Protein AF-A0A4Y7WRS4-F1 (afdb_monomer_lite)

Organism: NCBI:txid300825

InterPro domains:
  IPR008622 Flagellar protein FliT [PF05400] (9-98)

Sequence (114 aa):
MTVTPNPLSLITKTLLTHLETGLPSEDDQRDAYIDQVMQLLNERQQLIEHLSIDEIKSGFLQDEEKQINEFLGTQRTEIKQDIQRFTKQKDGRHKYQRTYASTQAGVFLDKTST

Structure (mmCIF, N/CA/C/O backbone):
data_AF-A0A4Y7WRS4-F1
#
_entry.id   AF-A0A4Y7WRS4-F1
#
loop_
_atom_site.group_PDB
_atom_site.id
_atom_site.type_symbol
_atom_site.label_atom_id
_atom_site.label_alt_id
_atom_site.label_comp_id
_atom_site.label_asym_id
_atom_site.label_entity_id
_atom_site.label_seq_id
_atom_site.pdbx_PDB_ins_code
_atom_site.Cartn_x
_atom_site.Cartn_y
_atom_site.Cartn_z
_atom_site.occupancy
_atom_site.B_iso_or_equiv
_atom_site.auth_seq_id
_atom_site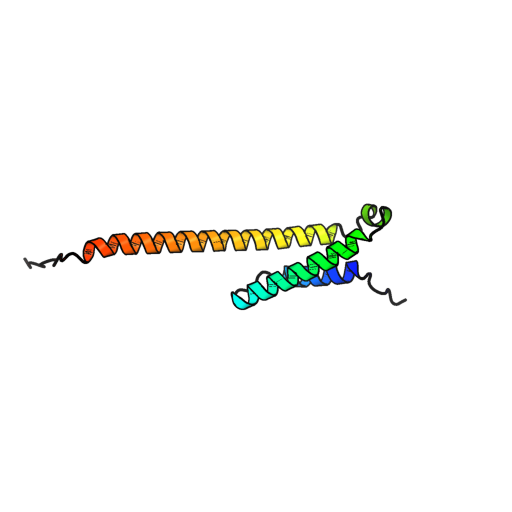.auth_comp_id
_atom_site.auth_asym_id
_atom_site.auth_atom_id
_atom_site.pdbx_PDB_model_num
ATOM 1 N N . MET A 1 1 ? -3.066 -7.334 -34.038 1.00 36.22 1 MET A N 1
ATOM 2 C CA . MET A 1 1 ? -1.873 -7.680 -33.241 1.00 36.22 1 MET A CA 1
ATOM 3 C C . MET A 1 1 ?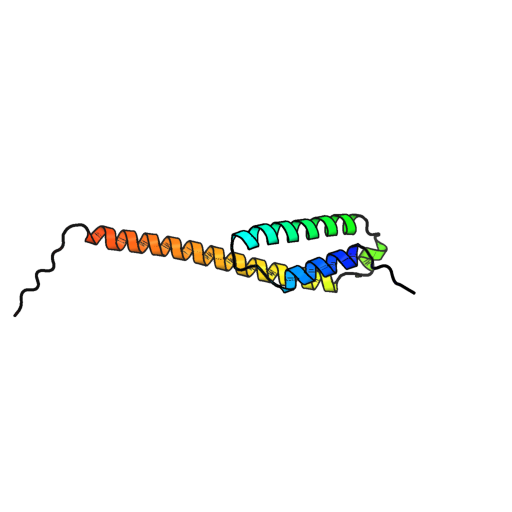 -2.298 -7.710 -31.786 1.00 36.22 1 MET A C 1
ATOM 5 O O . MET A 1 1 ? -2.623 -6.665 -31.242 1.00 36.22 1 MET A O 1
ATOM 9 N N . THR A 1 2 ? -2.431 -8.895 -31.196 1.00 38.69 2 THR A N 1
ATOM 10 C CA . THR A 1 2 ? -2.755 -9.048 -29.773 1.00 38.69 2 THR A CA 1
ATOM 11 C C . THR A 1 2 ? -1.484 -8.770 -28.984 1.00 38.69 2 THR A C 1
ATOM 13 O O . THR A 1 2 ? -0.594 -9.614 -28.936 1.00 38.69 2 THR A O 1
ATOM 16 N N . VAL A 1 3 ? -1.360 -7.558 -28.446 1.00 54.81 3 VAL A N 1
ATOM 17 C CA . VAL A 1 3 ? -0.278 -7.207 -27.523 1.00 54.81 3 VAL A CA 1
ATOM 18 C C . VAL A 1 3 ? -0.479 -8.076 -26.287 1.00 54.81 3 VAL A C 1
ATOM 20 O O . VAL A 1 3 ? -1.411 -7.848 -25.519 1.00 54.81 3 VAL A O 1
ATOM 23 N N . THR A 1 4 ? 0.325 -9.126 -26.130 1.00 55.75 4 THR A N 1
ATOM 24 C CA . THR A 1 4 ? 0.386 -9.870 -24.871 1.00 55.75 4 THR A CA 1
ATOM 25 C C . THR A 1 4 ? 0.793 -8.878 -23.784 1.00 55.75 4 THR A C 1
ATOM 27 O O . THR A 1 4 ? 1.856 -8.265 -23.918 1.00 55.75 4 THR A O 1
ATOM 30 N N . PRO A 1 5 ? -0.047 -8.643 -22.761 1.00 64.19 5 PRO A N 1
ATOM 31 C CA . PRO A 1 5 ? 0.270 -7.666 -21.732 1.00 64.19 5 PRO A CA 1
ATOM 32 C C . PRO A 1 5 ? 1.542 -8.103 -21.002 1.00 64.19 5 PRO A C 1
ATOM 34 O O . PRO A 1 5 ? 1.667 -9.266 -20.619 1.00 64.19 5 PRO A O 1
ATOM 37 N N . ASN A 1 6 ? 2.487 -7.172 -20.833 1.00 82.69 6 ASN A N 1
ATOM 38 C CA . ASN A 1 6 ? 3.681 -7.395 -20.023 1.00 82.69 6 ASN A CA 1
ATOM 39 C C . ASN A 1 6 ? 3.227 -7.873 -18.625 1.00 82.69 6 ASN A C 1
ATOM 41 O O . ASN A 1 6 ? 2.361 -7.215 -18.033 1.00 82.69 6 ASN A O 1
ATOM 45 N N . PRO A 1 7 ? 3.759 -8.994 -18.101 1.00 86.25 7 PRO A N 1
ATOM 46 C CA . PRO A 1 7 ? 3.370 -9.525 -16.794 1.00 86.25 7 PRO A CA 1
ATOM 47 C C . PRO A 1 7 ? 3.479 -8.477 -15.679 1.00 86.25 7 PRO A C 1
ATOM 49 O O . PRO A 1 7 ? 2.609 -8.409 -14.811 1.00 86.25 7 PRO A O 1
ATOM 52 N N . LEU A 1 8 ? 4.472 -7.586 -15.754 1.00 88.25 8 LEU A N 1
ATOM 53 C CA . LEU A 1 8 ? 4.644 -6.499 -14.797 1.00 88.25 8 LEU A CA 1
ATOM 54 C C . LEU A 1 8 ? 3.531 -5.441 -14.896 1.00 88.25 8 LEU A C 1
ATOM 56 O O . LEU A 1 8 ? 3.046 -4.939 -13.881 1.00 88.25 8 LEU A O 1
ATOM 60 N N . SER A 1 9 ? 3.078 -5.116 -16.108 1.00 88.50 9 SER A N 1
ATOM 61 C CA . SER A 1 9 ? 1.947 -4.201 -16.302 1.00 88.50 9 SER A CA 1
ATOM 62 C C . SER A 1 9 ? 0.640 -4.815 -15.811 1.00 88.50 9 SER A C 1
ATOM 64 O O . SER A 1 9 ? -0.209 -4.101 -15.285 1.00 88.50 9 SER A O 1
ATOM 66 N N . LEU A 1 10 ? 0.466 -6.130 -15.975 1.00 90.88 10 LEU A N 1
ATOM 67 C CA . LEU A 1 10 ? -0.720 -6.830 -15.494 1.00 90.88 10 LEU A CA 1
ATOM 68 C C . LEU A 1 10 ? -0.785 -6.803 -13.966 1.00 90.88 10 LEU A C 1
ATOM 70 O O . LEU A 1 10 ? -1.794 -6.363 -13.422 1.00 90.88 10 LEU A O 1
ATOM 74 N N . ILE A 1 11 ? 0.294 -7.195 -13.281 1.00 93.88 11 ILE A N 1
ATOM 75 C CA . ILE A 1 11 ? 0.303 -7.209 -11.814 1.00 93.88 11 ILE A CA 1
ATOM 76 C C . ILE A 1 11 ? 0.167 -5.808 -11.219 1.00 93.88 11 ILE A C 1
ATOM 78 O O . ILE A 1 11 ? -0.545 -5.620 -10.238 1.00 93.88 11 ILE A O 1
ATOM 82 N N . THR A 1 12 ? 0.778 -4.806 -11.857 1.00 92.50 12 THR A N 1
ATOM 83 C CA . THR A 1 12 ? 0.661 -3.404 -11.439 1.00 92.50 12 THR A CA 1
ATOM 84 C C . THR A 1 12 ? -0.786 -2.917 -11.548 1.00 92.50 12 THR A C 1
ATOM 86 O O . THR A 1 12 ? -1.282 -2.274 -10.626 1.00 92.50 12 THR A O 1
ATOM 89 N N . LYS A 1 13 ? -1.504 -3.278 -12.621 1.00 92.19 13 LYS A N 1
ATOM 90 C CA . LYS A 1 13 ? -2.934 -2.961 -12.762 1.00 92.19 13 LYS A CA 1
ATOM 91 C C . LYS A 1 13 ? -3.790 -3.678 -11.726 1.00 92.19 13 LYS A C 1
ATOM 93 O O . LYS A 1 13 ? -4.638 -3.039 -11.117 1.00 92.19 13 LYS A O 1
ATOM 98 N N . THR A 1 14 ? -3.552 -4.969 -11.499 1.00 93.12 14 THR A N 1
ATOM 99 C CA . THR A 1 14 ? -4.265 -5.738 -10.469 1.00 93.12 14 THR A CA 1
ATOM 100 C C . THR A 1 14 ? -4.081 -5.105 -9.092 1.00 93.12 14 THR A C 1
ATOM 102 O O . THR A 1 14 ? -5.058 -4.873 -8.384 1.00 93.12 14 THR A O 1
ATOM 105 N N . LEU A 1 15 ? -2.842 -4.753 -8.735 1.00 94.00 15 LEU A N 1
ATOM 106 C CA . LEU A 1 15 ? -2.532 -4.060 -7.488 1.00 94.00 15 LEU A CA 1
ATOM 107 C C . LEU A 1 15 ? -3.267 -2.718 -7.387 1.00 94.00 15 LEU A C 1
ATOM 109 O O . LEU A 1 15 ? -3.875 -2.443 -6.358 1.00 94.00 15 LEU A O 1
ATOM 113 N N . LEU A 1 16 ? -3.260 -1.906 -8.447 1.00 93.94 16 LEU A N 1
ATOM 114 C CA . LEU A 1 16 ? -3.991 -0.637 -8.472 1.00 93.94 16 LEU A CA 1
ATOM 115 C C . LEU A 1 16 ? -5.495 -0.829 -8.262 1.00 93.94 16 LEU A C 1
ATOM 117 O O . LEU A 1 16 ? -6.076 -0.102 -7.466 1.00 93.94 16 LEU A O 1
ATOM 121 N N . THR A 1 17 ? -6.109 -1.829 -8.899 1.00 92.81 17 THR A N 1
ATOM 122 C CA . THR A 1 17 ? -7.531 -2.144 -8.692 1.00 92.81 17 THR A CA 1
ATOM 123 C C . THR A 1 17 ? -7.823 -2.510 -7.237 1.00 92.81 17 THR A C 1
ATOM 125 O O . THR A 1 17 ? -8.815 -2.046 -6.684 1.00 92.81 17 THR A O 1
ATOM 128 N N . HIS A 1 18 ? -6.957 -3.291 -6.585 1.00 90.69 18 HIS A N 1
ATOM 129 C CA . HIS A 1 18 ? -7.108 -3.580 -5.156 1.00 90.69 18 HIS A CA 1
ATOM 130 C C . HIS A 1 18 ? -6.973 -2.316 -4.301 1.00 90.69 18 HIS A C 1
ATOM 132 O O . HIS A 1 18 ? -7.821 -2.047 -3.452 1.00 90.69 18 HIS A O 1
ATOM 138 N N . LEU A 1 19 ? -5.943 -1.510 -4.548 1.00 92.25 19 LEU A N 1
ATOM 139 C CA . LEU A 1 19 ? -5.674 -0.307 -3.764 1.00 92.25 19 LEU A CA 1
ATOM 140 C C . LEU A 1 19 ? -6.751 0.777 -3.927 1.00 92.25 19 LEU A C 1
ATOM 142 O O . LEU A 1 19 ? -7.044 1.477 -2.958 1.00 92.25 19 LEU A O 1
ATOM 146 N N . GLU A 1 20 ? -7.362 0.881 -5.109 1.00 91.38 20 GLU A N 1
ATOM 147 C CA . GLU A 1 20 ? -8.457 1.812 -5.404 1.00 91.38 20 GLU A CA 1
ATOM 148 C C . GLU A 1 20 ? -9.712 1.509 -4.573 1.00 91.38 20 GLU A C 1
ATOM 150 O O . GLU A 1 20 ? -10.412 2.430 -4.154 1.00 91.38 20 GLU A O 1
ATOM 155 N N . THR A 1 21 ? -9.975 0.232 -4.269 1.00 87.62 21 THR A N 1
ATOM 156 C CA . THR A 1 21 ? -11.123 -0.153 -3.428 1.00 87.62 21 THR A CA 1
ATOM 157 C C . THR A 1 21 ? -10.969 0.240 -1.956 1.00 87.62 21 THR A C 1
ATOM 159 O O . THR A 1 21 ? -11.972 0.339 -1.249 1.00 87.62 21 THR A O 1
ATOM 162 N N . GLY A 1 22 ? -9.745 0.537 -1.507 1.00 86.12 22 GLY A N 1
ATOM 163 C CA . GLY A 1 22 ? -9.458 0.933 -0.130 1.00 86.12 22 GLY A CA 1
ATOM 164 C C . GLY A 1 22 ? -9.372 -0.241 0.851 1.00 86.12 22 GLY A C 1
ATOM 165 O O . GLY A 1 22 ? -9.418 -1.409 0.471 1.00 86.12 22 GLY A O 1
ATOM 166 N N . LEU A 1 23 ? -9.199 0.077 2.138 1.00 88.06 23 LEU A N 1
ATOM 167 C CA . LEU A 1 23 ? -9.155 -0.924 3.205 1.00 88.06 23 LEU A CA 1
ATOM 168 C C . LEU A 1 23 ? -10.563 -1.493 3.469 1.00 88.06 23 LEU A C 1
ATOM 170 O O . LEU A 1 23 ? -11.507 -0.717 3.638 1.00 88.06 23 LEU A O 1
ATOM 174 N N . PRO A 1 24 ? -10.722 -2.825 3.575 1.00 90.94 24 PRO A N 1
ATOM 175 C CA . PRO A 1 24 ? -11.973 -3.420 4.036 1.00 90.94 24 PRO A CA 1
ATOM 176 C C . PRO A 1 24 ? -12.352 -2.925 5.437 1.00 90.94 24 PRO A C 1
ATOM 178 O O . PRO A 1 24 ? -11.486 -2.623 6.255 1.00 90.94 24 PRO A O 1
ATOM 181 N N . SER A 1 25 ? -13.651 -2.853 5.732 1.00 84.19 25 SER A N 1
ATOM 182 C CA . SER A 1 25 ? -14.134 -2.401 7.047 1.00 84.19 25 SER A CA 1
ATOM 183 C C . SER A 1 25 ? -14.165 -3.508 8.107 1.00 84.19 25 SER A C 1
ATOM 185 O O . SER A 1 25 ? -14.093 -3.204 9.293 1.00 84.19 25 SER A O 1
ATOM 187 N N . GLU A 1 26 ? -14.277 -4.771 7.691 1.00 87.62 26 GLU A N 1
ATOM 188 C CA . GLU A 1 26 ? -14.337 -5.930 8.590 1.00 87.62 26 GLU A CA 1
ATOM 189 C C . GLU A 1 26 ? -12.928 -6.443 8.910 1.00 87.62 26 GLU A C 1
ATOM 191 O O . GLU A 1 26 ? -12.152 -6.706 7.990 1.00 87.62 26 GLU A O 1
ATOM 196 N N . ASP A 1 27 ? -12.603 -6.630 10.194 1.00 78.19 27 ASP A N 1
ATOM 197 C CA . ASP A 1 27 ? -11.245 -6.982 10.647 1.00 78.19 27 ASP A CA 1
ATOM 198 C C . ASP A 1 27 ? -10.719 -8.284 10.009 1.00 78.19 27 ASP A C 1
ATOM 200 O O . ASP A 1 27 ? -9.615 -8.291 9.466 1.00 78.19 27 ASP A O 1
ATOM 204 N N . ASP A 1 28 ? -11.530 -9.347 9.950 1.00 81.69 28 ASP A N 1
ATOM 205 C CA . ASP A 1 28 ? -11.129 -10.621 9.322 1.00 81.69 28 ASP A CA 1
ATOM 206 C C . ASP A 1 28 ? -10.835 -10.467 7.815 1.00 81.69 28 ASP A C 1
ATOM 208 O O . ASP A 1 28 ? -9.986 -11.159 7.250 1.00 81.69 28 ASP A O 1
ATOM 212 N N . GLN A 1 29 ? -11.531 -9.546 7.140 1.00 88.69 29 GLN A N 1
ATOM 213 C CA . GLN A 1 29 ? -11.311 -9.262 5.719 1.00 88.69 29 GLN A CA 1
ATOM 214 C C . GLN A 1 29 ? -10.088 -8.369 5.502 1.00 88.69 29 GLN A C 1
ATOM 216 O O . GLN A 1 29 ? -9.456 -8.454 4.448 1.00 88.69 29 GLN A O 1
ATOM 221 N N . ARG A 1 30 ? -9.739 -7.525 6.482 1.00 87.88 30 ARG A N 1
ATOM 222 C CA . ARG A 1 30 ? -8.555 -6.659 6.420 1.00 87.88 30 ARG A CA 1
ATOM 223 C C . ARG A 1 30 ? -7.271 -7.464 6.436 1.00 87.88 30 ARG A C 1
ATOM 225 O O . ARG A 1 30 ? -6.407 -7.181 5.612 1.00 87.88 30 ARG A O 1
ATOM 232 N N . ASP A 1 31 ? -7.161 -8.459 7.311 1.00 87.25 31 ASP A N 1
ATOM 233 C CA . ASP A 1 31 ? -5.962 -9.300 7.390 1.00 87.25 31 ASP A CA 1
ATOM 234 C C . ASP A 1 31 ? -5.730 -10.043 6.066 1.00 87.25 31 ASP A C 1
ATOM 236 O O . ASP A 1 31 ? -4.658 -9.939 5.469 1.00 87.25 31 ASP A O 1
ATOM 240 N N . ALA A 1 32 ? -6.774 -10.683 5.530 1.00 89.94 32 ALA A N 1
ATOM 241 C CA . ALA A 1 32 ? -6.705 -11.361 4.236 1.00 89.94 32 ALA A CA 1
ATOM 242 C C . ALA A 1 32 ? -6.365 -10.403 3.077 1.00 89.94 32 ALA A C 1
ATOM 244 O O . ALA A 1 32 ? -5.590 -10.748 2.182 1.00 89.94 32 ALA A O 1
ATOM 245 N N . TYR A 1 33 ? -6.921 -9.188 3.091 1.00 91.94 33 TYR A N 1
ATOM 246 C CA . TYR A 1 33 ? -6.607 -8.157 2.102 1.00 91.94 33 TYR A CA 1
ATOM 247 C C . TYR A 1 33 ? -5.145 -7.699 2.190 1.00 91.94 33 TYR A C 1
ATOM 249 O O . TYR A 1 33 ? -4.488 -7.561 1.159 1.00 91.94 33 TYR A O 1
ATOM 257 N N . ILE A 1 34 ? -4.614 -7.492 3.400 1.00 90.12 34 ILE A N 1
ATOM 258 C CA . ILE A 1 34 ? -3.213 -7.107 3.606 1.00 90.12 34 ILE A CA 1
ATOM 259 C C . ILE A 1 34 ? -2.285 -8.194 3.065 1.00 90.12 34 ILE A C 1
ATOM 261 O O . ILE A 1 34 ? -1.367 -7.875 2.308 1.00 90.12 34 ILE A O 1
ATOM 265 N N . ASP A 1 35 ? -2.558 -9.463 3.373 1.00 92.69 35 ASP A N 1
ATOM 266 C CA . ASP A 1 35 ? -1.778 -10.591 2.860 1.00 92.69 35 ASP A CA 1
ATOM 267 C C . ASP A 1 35 ? -1.793 -10.638 1.326 1.00 92.69 35 ASP A C 1
ATOM 269 O O . ASP A 1 35 ? -0.745 -10.798 0.693 1.00 92.69 35 ASP A O 1
ATOM 273 N N . GLN A 1 36 ? -2.958 -10.426 0.708 1.00 93.50 36 GLN A N 1
ATOM 274 C CA . GLN A 1 36 ? -3.094 -10.381 -0.748 1.00 93.50 36 GLN A CA 1
ATOM 275 C C . GLN A 1 36 ? -2.305 -9.218 -1.371 1.00 93.50 36 GLN A C 1
ATOM 277 O O . GLN A 1 36 ? -1.581 -9.409 -2.351 1.00 93.50 36 GLN A O 1
ATOM 282 N N . VAL A 1 37 ? -2.401 -8.011 -0.805 1.00 94.12 37 VAL A N 1
ATOM 283 C CA . VAL A 1 37 ? -1.639 -6.842 -1.275 1.00 94.12 37 VAL A CA 1
ATOM 284 C C . VAL A 1 37 ? -0.134 -7.074 -1.114 1.00 94.12 37 VAL A C 1
ATOM 286 O O . VAL A 1 37 ? 0.636 -6.735 -2.014 1.00 94.12 37 VAL A O 1
ATOM 289 N N . MET A 1 38 ? 0.301 -7.698 -0.016 1.00 94.19 38 MET A N 1
ATOM 290 C CA . MET A 1 38 ? 1.706 -8.051 0.203 1.00 94.19 38 MET A CA 1
ATOM 291 C C . MET A 1 38 ? 2.222 -9.062 -0.824 1.00 94.19 38 MET A C 1
ATOM 293 O O . MET A 1 38 ? 3.340 -8.906 -1.316 1.00 94.19 38 MET A O 1
ATOM 297 N N . GLN A 1 39 ? 1.423 -10.069 -1.185 1.00 95.25 39 GLN A N 1
ATOM 298 C CA . GLN A 1 39 ? 1.776 -11.021 -2.243 1.00 95.25 39 GLN A CA 1
ATOM 299 C C . GLN A 1 39 ? 1.969 -10.312 -3.588 1.00 95.25 39 GLN A C 1
ATOM 301 O O . GLN A 1 39 ? 3.020 -10.466 -4.209 1.00 95.25 39 GLN A O 1
ATOM 306 N N . LEU A 1 40 ? 1.020 -9.458 -3.985 1.00 94.50 40 LEU A N 1
ATOM 307 C CA . LEU A 1 40 ? 1.101 -8.693 -5.235 1.00 94.50 40 LEU A CA 1
ATOM 308 C C . LEU A 1 40 ? 2.320 -7.760 -5.274 1.00 94.50 40 LEU A C 1
ATOM 310 O O . LEU A 1 40 ? 2.980 -7.645 -6.306 1.00 94.50 40 LEU A O 1
ATOM 314 N N . LEU A 1 41 ? 2.645 -7.106 -4.154 1.00 94.19 41 LEU A N 1
ATOM 315 C CA . LEU A 1 41 ? 3.836 -6.261 -4.040 1.00 94.19 41 LEU A CA 1
ATOM 316 C C . LEU A 1 41 ? 5.131 -7.072 -4.172 1.00 94.19 41 LEU A C 1
ATOM 318 O O . LEU A 1 41 ? 6.049 -6.635 -4.865 1.00 94.19 41 LEU A O 1
ATOM 322 N N . ASN A 1 42 ? 5.200 -8.252 -3.553 1.00 95.12 42 ASN A N 1
ATOM 323 C CA . ASN A 1 42 ? 6.369 -9.129 -3.638 1.00 95.12 42 ASN A CA 1
ATOM 324 C C . ASN A 1 42 ? 6.577 -9.673 -5.055 1.00 95.12 42 ASN A C 1
ATOM 326 O O . ASN A 1 42 ? 7.686 -9.616 -5.581 1.00 95.12 42 ASN A O 1
ATOM 330 N N . GLU A 1 43 ? 5.520 -10.162 -5.699 1.00 93.94 43 GLU A N 1
ATOM 331 C CA . GLU A 1 43 ? 5.577 -10.626 -7.088 1.00 93.94 43 GLU A CA 1
ATOM 332 C C . GLU A 1 43 ? 5.966 -9.487 -8.044 1.00 93.94 43 GLU A C 1
ATOM 334 O O . GLU A 1 43 ? 6.795 -9.663 -8.940 1.00 93.94 43 GLU A O 1
ATOM 339 N N . ARG A 1 44 ? 5.433 -8.279 -7.819 1.00 93.12 44 ARG A N 1
ATOM 340 C CA . ARG A 1 44 ? 5.815 -7.087 -8.583 1.00 93.12 44 ARG A CA 1
ATOM 341 C C . ARG A 1 44 ? 7.297 -6.763 -8.399 1.00 93.12 44 ARG A C 1
ATOM 343 O O . ARG A 1 44 ? 7.971 -6.478 -9.385 1.00 93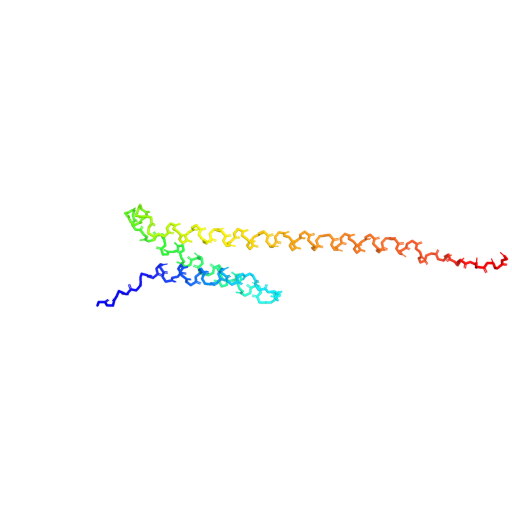.12 44 ARG A O 1
ATOM 350 N N . GLN A 1 45 ? 7.804 -6.825 -7.170 1.00 91.19 45 GLN A N 1
ATOM 351 C CA . GLN A 1 45 ? 9.213 -6.579 -6.867 1.00 91.19 45 GLN A CA 1
ATOM 352 C C . GLN A 1 45 ? 10.127 -7.575 -7.591 1.00 91.19 45 GLN A C 1
ATOM 354 O O . GLN A 1 45 ? 11.099 -7.158 -8.215 1.00 91.19 45 GLN A O 1
ATOM 359 N N . GLN A 1 46 ? 9.779 -8.864 -7.594 1.00 92.38 46 GLN A N 1
ATOM 360 C CA . GLN A 1 46 ? 10.529 -9.888 -8.330 1.00 92.38 46 GLN A CA 1
ATOM 361 C C . GLN A 1 46 ? 10.593 -9.579 -9.831 1.00 92.38 46 GLN A C 1
ATOM 363 O O . GLN A 1 46 ? 11.648 -9.689 -10.449 1.00 92.38 46 GLN A O 1
ATOM 368 N N . LEU A 1 47 ? 9.483 -9.142 -10.428 1.00 90.06 47 LEU A N 1
ATOM 369 C CA . LEU A 1 47 ? 9.459 -8.754 -11.841 1.00 90.06 47 LEU A CA 1
ATOM 370 C C . LEU A 1 47 ? 10.273 -7.480 -12.116 1.00 90.06 47 LEU A C 1
ATOM 372 O O . LEU A 1 47 ? 10.913 -7.388 -13.162 1.00 90.06 47 LEU A O 1
ATOM 376 N N . ILE A 1 48 ? 10.284 -6.521 -11.185 1.00 87.62 48 ILE A N 1
ATOM 377 C CA . ILE A 1 48 ? 11.101 -5.302 -11.283 1.00 87.62 48 ILE A CA 1
ATOM 378 C C . ILE A 1 48 ? 12.595 -5.627 -11.216 1.00 87.62 48 ILE A C 1
ATOM 380 O O . ILE A 1 48 ? 13.375 -5.041 -11.962 1.00 87.62 48 ILE A O 1
ATOM 384 N N . GLU A 1 49 ? 13.004 -6.574 -10.372 1.00 88.69 49 GLU A N 1
ATOM 385 C CA . GLU A 1 49 ? 14.406 -7.001 -10.246 1.00 88.69 49 GLU A CA 1
ATOM 386 C C . GLU A 1 49 ? 14.972 -7.612 -11.534 1.00 88.69 49 GLU A C 1
ATOM 388 O O . GLU A 1 49 ? 16.186 -7.610 -11.743 1.00 88.69 49 GLU A O 1
ATOM 393 N N . HIS A 1 50 ? 14.101 -8.094 -12.420 1.00 87.31 50 HIS A N 1
ATOM 394 C CA . HIS A 1 50 ? 14.472 -8.629 -13.726 1.00 87.31 50 HIS A CA 1
ATOM 395 C C . HIS A 1 50 ? 14.419 -7.600 -14.866 1.00 87.31 50 HIS A C 1
ATOM 397 O O . HIS A 1 50 ? 14.753 -7.951 -16.000 1.00 87.31 50 HIS A O 1
ATOM 403 N N . LEU A 1 51 ? 14.031 -6.347 -14.599 1.00 83.88 51 LEU A N 1
ATOM 4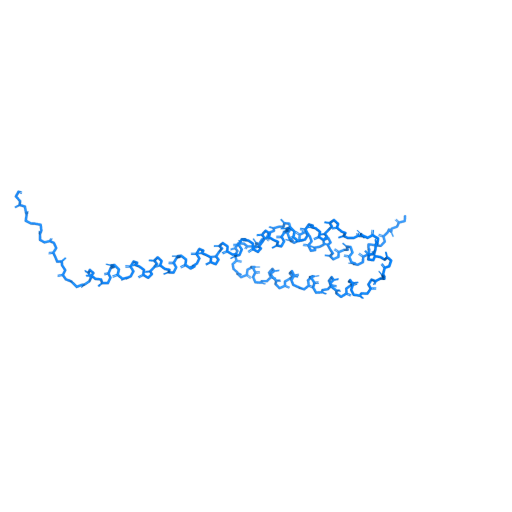04 C CA . LEU A 1 51 ? 14.020 -5.295 -15.616 1.00 83.88 51 LEU A CA 1
ATOM 405 C C . LEU A 1 51 ? 15.435 -4.893 -16.028 1.00 83.88 51 LEU A C 1
ATOM 407 O O . LEU A 1 51 ? 16.355 -4.766 -15.216 1.00 83.88 51 LEU A O 1
ATOM 411 N N . SER A 1 52 ? 15.589 -4.604 -17.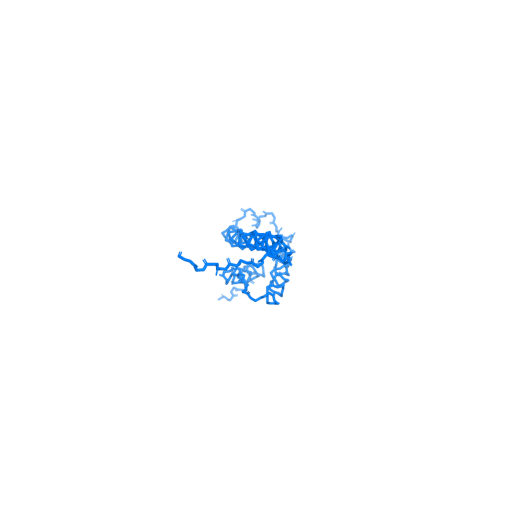314 1.00 83.38 52 SER A N 1
ATOM 412 C CA . SER A 1 52 ? 16.803 -3.992 -17.835 1.00 83.38 52 SER A CA 1
ATOM 413 C C . SER A 1 52 ? 16.919 -2.521 -17.416 1.00 83.38 52 SER A C 1
ATOM 415 O O . SER A 1 52 ? 15.937 -1.823 -17.156 1.00 83.38 52 SER A O 1
ATOM 417 N N . ILE A 1 53 ? 18.152 -2.010 -17.400 1.00 80.50 53 ILE A N 1
ATOM 418 C CA . ILE A 1 53 ? 18.441 -0.602 -17.079 1.00 80.50 53 ILE A CA 1
ATOM 419 C C . ILE A 1 53 ? 17.713 0.356 -18.039 1.00 80.50 53 ILE A C 1
ATOM 421 O O . ILE A 1 53 ? 17.304 1.443 -17.628 1.00 80.50 53 ILE A O 1
ATOM 425 N N . ASP A 1 54 ? 17.535 -0.037 -19.301 1.00 80.69 54 ASP A N 1
ATOM 426 C CA . ASP A 1 54 ? 16.853 0.779 -20.307 1.00 80.69 54 ASP A CA 1
ATOM 427 C C . ASP A 1 54 ? 15.340 0.850 -20.050 1.00 80.69 54 ASP A C 1
ATOM 429 O O . ASP A 1 54 ? 14.747 1.924 -20.167 1.00 80.69 54 ASP A O 1
ATOM 433 N N . GLU A 1 55 ? 14.724 -0.245 -19.597 1.00 76.38 55 GLU A N 1
ATOM 434 C CA . GLU A 1 55 ? 13.319 -0.258 -19.172 1.00 76.38 55 GLU A CA 1
ATOM 435 C C . GLU A 1 55 ? 13.100 0.600 -17.921 1.00 76.38 55 GLU A C 1
ATOM 437 O O . GLU A 1 55 ? 12.146 1.375 -17.871 1.00 76.38 55 GLU A O 1
ATOM 442 N N . ILE A 1 56 ? 14.016 0.554 -16.950 1.00 76.19 56 ILE A N 1
ATOM 443 C CA . ILE A 1 56 ? 13.952 1.411 -15.756 1.00 76.19 56 ILE A CA 1
ATOM 444 C C . ILE A 1 56 ? 14.029 2.894 -16.152 1.00 76.19 56 ILE A C 1
ATOM 446 O O . ILE A 1 56 ? 13.243 3.714 -15.677 1.00 76.19 56 ILE A O 1
ATOM 450 N N . LYS A 1 57 ? 14.946 3.252 -17.059 1.00 77.56 57 LYS A N 1
ATOM 451 C CA . LYS A 1 57 ? 15.115 4.636 -17.536 1.00 77.56 57 LYS A CA 1
ATOM 452 C C . LYS A 1 57 ? 13.960 5.134 -18.395 1.00 77.56 57 LYS A C 1
ATOM 454 O O . LYS A 1 57 ? 13.756 6.342 -18.475 1.00 77.56 57 LYS A O 1
ATOM 459 N N . SER A 1 58 ? 13.220 4.230 -19.033 1.00 80.62 58 SER A N 1
ATOM 460 C CA . SER A 1 58 ? 12.078 4.593 -19.875 1.00 80.62 58 SER A CA 1
ATOM 461 C C . SER A 1 58 ? 10.902 5.182 -19.089 1.00 80.62 58 SER A C 1
ATOM 463 O O . SER A 1 58 ? 10.014 5.777 -19.692 1.00 80.62 58 SER A O 1
ATOM 465 N N . GLY A 1 59 ? 10.884 5.031 -17.757 1.00 77.44 59 GLY A N 1
ATOM 466 C CA . GLY A 1 59 ? 9.776 5.504 -16.925 1.00 77.44 59 GLY A CA 1
ATOM 467 C C . GLY A 1 59 ? 8.476 4.732 -17.163 1.00 77.44 59 GLY A C 1
ATOM 468 O O . GLY A 1 59 ? 7.408 5.239 -16.840 1.00 77.44 59 GLY A O 1
ATOM 469 N N . PHE A 1 60 ? 8.563 3.510 -17.705 1.00 75.69 60 PHE A N 1
ATOM 470 C CA . PHE A 1 60 ? 7.438 2.682 -18.163 1.00 75.69 60 PHE A CA 1
ATOM 471 C C . PHE A 1 60 ? 6.293 2.497 -17.148 1.00 75.69 60 PHE A C 1
ATOM 473 O O . PHE A 1 60 ? 5.188 2.165 -17.559 1.00 75.69 60 PHE A O 1
ATOM 480 N N . LEU A 1 61 ? 6.548 2.699 -15.849 1.00 79.19 61 LEU A N 1
ATOM 481 C CA . LEU A 1 61 ? 5.566 2.543 -14.765 1.00 79.19 61 LEU A CA 1
ATOM 482 C C . LEU A 1 61 ? 5.554 3.723 -13.786 1.00 79.19 61 LEU A C 1
ATOM 484 O O . LEU A 1 61 ? 5.172 3.571 -12.626 1.00 79.19 61 LEU A O 1
ATOM 488 N N . GLN A 1 62 ? 6.067 4.884 -14.197 1.00 86.75 62 GLN A N 1
ATOM 489 C CA . GLN A 1 62 ? 6.257 6.006 -13.278 1.00 86.75 62 GLN A CA 1
ATOM 490 C C . GLN A 1 62 ? 4.922 6.561 -12.755 1.00 86.75 62 GLN A C 1
ATOM 492 O O . GLN A 1 62 ? 4.829 6.929 -11.580 1.00 86.75 62 GLN A O 1
ATOM 497 N N . ASP A 1 63 ? 3.891 6.589 -13.600 1.00 89.00 63 ASP A N 1
ATOM 498 C CA . ASP A 1 63 ? 2.560 7.061 -13.220 1.00 89.00 63 ASP A CA 1
ATOM 499 C C . ASP A 1 63 ? 1.868 6.069 -12.279 1.00 89.00 63 ASP A C 1
ATOM 501 O O . ASP A 1 63 ? 1.337 6.466 -11.238 1.00 89.00 63 ASP A O 1
ATOM 505 N N . GLU A 1 64 ? 1.944 4.773 -12.581 1.00 90.00 64 GLU A N 1
ATOM 506 C CA . GLU A 1 64 ? 1.400 3.719 -11.731 1.00 90.00 64 GLU A CA 1
ATOM 507 C C . GLU A 1 64 ? 2.102 3.667 -10.369 1.00 90.00 64 GLU A C 1
ATOM 509 O O . GLU A 1 64 ? 1.448 3.507 -9.341 1.00 90.00 64 GLU A O 1
ATOM 514 N N . GLU A 1 65 ? 3.423 3.859 -10.329 1.00 90.56 65 GLU A N 1
ATOM 515 C CA . GLU A 1 65 ? 4.189 3.930 -9.080 1.00 90.56 65 GLU A CA 1
ATOM 516 C C . GLU A 1 65 ? 3.732 5.112 -8.219 1.00 90.56 65 GLU A C 1
ATOM 518 O O . GLU A 1 65 ? 3.564 4.986 -7.003 1.00 90.56 65 GLU A O 1
ATOM 523 N N . LYS A 1 66 ? 3.479 6.269 -8.837 1.00 92.56 66 LYS A N 1
ATOM 524 C CA . LYS A 1 66 ? 2.949 7.433 -8.124 1.00 92.56 66 LYS A CA 1
ATOM 525 C C . LYS A 1 66 ? 1.571 7.135 -7.523 1.00 92.56 66 LYS A C 1
ATOM 527 O O . LYS A 1 66 ? 1.353 7.448 -6.353 1.00 92.56 66 LYS A O 1
ATOM 532 N N . GLN A 1 67 ? 0.678 6.508 -8.288 1.00 94.38 67 GLN A N 1
ATOM 533 C CA . GLN A 1 67 ? -0.664 6.139 -7.827 1.00 94.38 67 GLN A CA 1
ATOM 534 C C . GLN A 1 67 ? -0.632 5.108 -6.693 1.00 94.38 67 GLN A C 1
ATOM 536 O O . GLN A 1 67 ? -1.304 5.289 -5.679 1.00 94.38 67 GLN A O 1
ATOM 541 N N . ILE A 1 68 ? 0.194 4.063 -6.815 1.00 93.94 68 ILE A N 1
ATOM 542 C CA . ILE A 1 68 ? 0.384 3.060 -5.757 1.00 93.94 68 ILE A CA 1
ATOM 543 C C . ILE A 1 68 ? 0.826 3.740 -4.457 1.00 93.94 68 ILE A C 1
ATOM 545 O O . ILE A 1 68 ? 0.247 3.494 -3.399 1.00 93.94 68 ILE A O 1
ATOM 549 N N . ASN A 1 69 ? 1.815 4.636 -4.531 1.00 93.81 69 ASN A N 1
ATOM 550 C CA . ASN A 1 69 ? 2.315 5.353 -3.359 1.00 93.81 69 ASN A CA 1
ATOM 551 C C . ASN A 1 69 ? 1.260 6.274 -2.727 1.00 93.81 69 ASN A C 1
ATOM 553 O O . ASN A 1 69 ? 1.192 6.381 -1.500 1.00 93.81 69 ASN A O 1
ATOM 557 N N . GLU A 1 70 ? 0.419 6.917 -3.537 1.00 95.25 70 GLU A N 1
ATOM 558 C CA . GLU A 1 70 ? -0.687 7.750 -3.056 1.00 95.25 70 GLU A CA 1
ATOM 559 C C . GLU A 1 70 ? -1.749 6.923 -2.315 1.00 95.25 70 GLU A C 1
ATOM 561 O O . GLU A 1 70 ? -2.135 7.266 -1.189 1.00 95.25 70 GLU A O 1
ATOM 566 N N . PHE A 1 71 ? -2.175 5.794 -2.887 1.00 94.81 71 PHE A N 1
ATOM 567 C CA . PHE A 1 71 ? -3.165 4.922 -2.255 1.00 94.81 71 PHE A CA 1
ATOM 568 C C . PHE A 1 71 ? -2.631 4.268 -0.981 1.00 94.81 71 PHE A C 1
ATOM 570 O O . PHE A 1 71 ? -3.293 4.319 0.058 1.00 94.81 71 PHE A O 1
ATOM 577 N N . LEU A 1 72 ? -1.403 3.742 -1.005 1.00 93.31 72 LEU A N 1
ATOM 578 C CA . LEU A 1 72 ? -0.757 3.200 0.193 1.00 93.31 72 LEU A CA 1
ATOM 579 C C . LEU A 1 72 ? -0.564 4.278 1.268 1.00 93.31 72 LEU A C 1
ATOM 581 O O . LEU A 1 72 ? -0.736 4.010 2.458 1.00 93.31 72 LEU A O 1
ATOM 585 N N . GLY A 1 73 ? -0.247 5.514 0.875 1.00 93.06 73 GLY A N 1
ATOM 586 C CA . GLY A 1 73 ? -0.158 6.655 1.786 1.00 93.06 73 GLY A CA 1
ATOM 587 C C . GLY A 1 73 ? -1.492 6.980 2.463 1.00 93.06 73 GLY A C 1
ATOM 588 O O . GLY A 1 73 ? -1.530 7.231 3.676 1.00 93.06 73 GLY A O 1
ATOM 589 N N . THR A 1 74 ? -2.584 6.916 1.703 1.00 92.94 74 THR A N 1
ATOM 590 C CA . THR A 1 74 ? -3.953 7.096 2.204 1.00 92.94 74 THR A CA 1
ATOM 591 C C . THR A 1 74 ? -4.324 5.991 3.192 1.00 92.94 74 THR A C 1
ATOM 593 O O . THR A 1 74 ? -4.643 6.290 4.344 1.00 92.94 74 THR A O 1
ATOM 596 N N . GLN A 1 75 ? -4.159 4.724 2.804 1.00 91.19 75 GLN A N 1
ATOM 597 C CA . GLN A 1 75 ? -4.450 3.564 3.658 1.00 91.19 75 GLN A CA 1
ATOM 598 C C . GLN A 1 75 ? -3.598 3.566 4.939 1.00 91.19 75 GLN A C 1
ATOM 600 O O . GLN A 1 75 ? -4.090 3.337 6.043 1.00 91.19 75 GLN A O 1
ATOM 605 N N . ARG A 1 76 ? -2.315 3.938 4.846 1.00 91.94 76 ARG A N 1
ATOM 606 C CA . ARG A 1 76 ? -1.442 4.111 6.019 1.00 91.94 76 ARG A CA 1
ATOM 607 C C . ARG A 1 76 ? -1.951 5.196 6.968 1.00 91.94 76 ARG A C 1
ATOM 609 O O . ARG A 1 76 ? -1.772 5.089 8.184 1.00 91.94 76 ARG A O 1
ATOM 616 N N . THR A 1 77 ? -2.516 6.271 6.431 1.00 92.81 77 THR A N 1
ATOM 617 C CA . THR A 1 77 ? -3.077 7.359 7.239 1.00 92.81 77 THR A CA 1
ATOM 618 C C . THR A 1 77 ? -4.334 6.900 7.966 1.00 92.81 77 THR A C 1
ATOM 620 O O . THR A 1 77 ? -4.467 7.181 9.155 1.00 92.81 77 THR A O 1
ATOM 623 N N . GLU A 1 78 ? -5.196 6.142 7.294 1.00 90.12 78 GLU A N 1
ATOM 624 C CA . GLU A 1 78 ? -6.383 5.518 7.884 1.00 90.12 78 GLU A CA 1
ATOM 625 C C . GLU A 1 78 ? -6.011 4.589 9.050 1.00 90.12 78 GLU A C 1
ATOM 627 O O . GLU A 1 78 ? -6.448 4.811 10.178 1.00 90.12 78 GLU A O 1
ATOM 632 N N . ILE A 1 79 ? -5.064 3.668 8.840 1.00 88.12 79 ILE A N 1
ATOM 633 C CA . ILE A 1 79 ? -4.569 2.764 9.894 1.00 88.12 79 ILE A CA 1
ATOM 634 C C . ILE A 1 79 ? -4.023 3.548 11.099 1.00 88.12 79 ILE A C 1
ATOM 636 O O . ILE A 1 79 ? -4.272 3.204 12.256 1.00 88.12 79 ILE A O 1
ATOM 640 N N . LYS A 1 80 ? -3.287 4.645 10.868 1.00 90.94 80 LYS A N 1
ATOM 641 C CA . LYS A 1 80 ? -2.804 5.501 11.966 1.00 90.94 80 LYS A CA 1
ATOM 642 C C . LYS A 1 80 ? -3.950 6.133 12.753 1.00 90.94 80 LYS A C 1
ATOM 644 O O . LYS A 1 80 ? -3.841 6.262 13.974 1.00 90.94 80 LYS A O 1
ATOM 649 N N . GLN A 1 81 ? -5.016 6.558 12.078 1.00 89.50 81 GLN A N 1
ATOM 650 C CA . GLN A 1 81 ? -6.190 7.120 12.740 1.00 89.50 81 GLN A CA 1
ATOM 651 C C . GLN A 1 81 ? -6.918 6.059 13.568 1.00 89.50 81 GLN A C 1
ATOM 653 O O . GLN A 1 81 ? -7.298 6.356 14.703 1.00 89.50 81 GLN A O 1
ATOM 658 N N . ASP A 1 82 ? -7.042 4.831 13.064 1.00 86.50 82 ASP A N 1
ATOM 659 C CA . ASP A 1 82 ? -7.628 3.705 13.800 1.00 86.50 82 ASP A CA 1
ATOM 660 C C . ASP A 1 82 ? -6.861 3.420 15.092 1.00 86.50 82 ASP A C 1
ATOM 662 O O . ASP A 1 82 ? -7.451 3.372 16.174 1.00 86.50 82 ASP A O 1
ATOM 666 N N . ILE A 1 83 ? -5.527 3.345 15.011 1.00 87.69 83 ILE A N 1
ATOM 667 C CA . ILE A 1 83 ? -4.660 3.153 16.182 1.00 87.69 83 ILE A CA 1
ATOM 668 C C . ILE A 1 83 ? -4.891 4.271 17.208 1.00 87.69 83 ILE A C 1
ATOM 670 O O . ILE A 1 83 ? -5.076 4.000 18.395 1.00 87.69 83 ILE A O 1
ATOM 674 N N . GLN A 1 84 ? -4.943 5.533 16.769 1.00 89.31 84 GLN A N 1
ATOM 675 C CA . GLN A 1 84 ? -5.202 6.666 17.663 1.00 89.31 84 GLN A CA 1
ATOM 676 C C . GLN A 1 84 ? -6.591 6.603 18.311 1.00 89.31 84 GLN A C 1
ATOM 678 O O . GLN A 1 84 ? -6.731 6.943 19.491 1.00 89.31 84 GLN A O 1
ATOM 683 N N . ARG A 1 85 ? -7.623 6.187 17.566 1.00 86.44 85 ARG A N 1
ATOM 684 C CA . ARG A 1 85 ? -8.982 5.990 18.097 1.00 86.44 85 ARG A CA 1
ATOM 685 C C . ARG A 1 85 ? -8.991 4.891 19.153 1.00 86.44 85 ARG A C 1
ATOM 687 O O . ARG A 1 85 ? -9.534 5.114 20.235 1.00 86.44 85 ARG A O 1
ATOM 694 N N . PHE A 1 86 ? -8.329 3.769 18.886 1.00 84.00 86 PHE A N 1
ATOM 695 C CA . PHE A 1 86 ? -8.204 2.661 19.828 1.00 84.00 86 PHE A CA 1
ATOM 696 C C . PHE A 1 86 ? -7.496 3.085 21.123 1.00 84.00 86 PHE A C 1
ATOM 698 O O . PHE A 1 86 ? -8.007 2.846 22.220 1.00 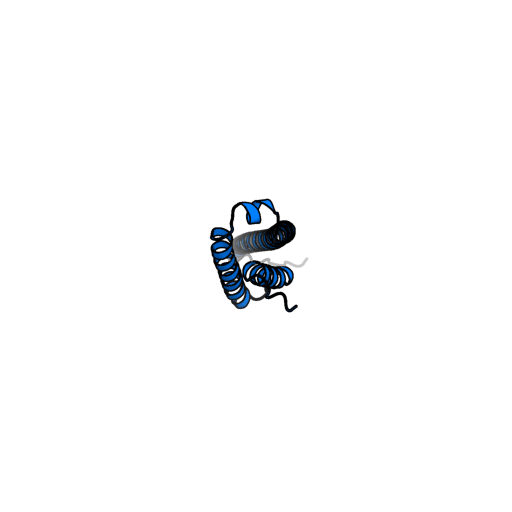84.00 86 PHE A O 1
ATOM 705 N N . THR A 1 87 ? -6.369 3.801 21.023 1.00 83.25 87 THR A N 1
ATOM 706 C CA . THR A 1 87 ? -5.659 4.340 22.196 1.00 83.25 87 THR A CA 1
ATOM 707 C C . THR A 1 87 ? -6.552 5.276 23.011 1.00 83.25 87 THR A C 1
ATOM 709 O O . THR A 1 87 ? -6.681 5.105 24.223 1.00 83.25 87 THR A O 1
ATOM 712 N N . LYS A 1 88 ? -7.246 6.218 22.357 1.00 82.31 88 LYS A N 1
ATOM 713 C CA . LYS A 1 88 ? -8.163 7.149 23.037 1.00 82.31 88 LYS A CA 1
ATOM 714 C C . LYS A 1 88 ? -9.337 6.434 23.706 1.00 82.31 88 LYS A C 1
ATOM 716 O O . LYS A 1 88 ? -9.724 6.809 24.811 1.00 82.31 88 LYS A O 1
ATOM 721 N N . GLN A 1 89 ? -9.908 5.413 23.065 1.00 78.25 89 GLN A N 1
ATOM 722 C CA . GLN A 1 89 ? -11.007 4.630 23.632 1.00 78.25 89 GLN A CA 1
ATOM 723 C C . GLN A 1 89 ? -10.553 3.852 24.872 1.00 78.25 89 GLN A C 1
ATOM 725 O O . GLN A 1 89 ? -11.267 3.828 25.879 1.00 78.25 89 GLN A O 1
ATOM 730 N N . LYS A 1 90 ? -9.354 3.263 24.827 1.00 77.62 90 LYS A N 1
ATOM 731 C CA . LYS A 1 90 ? -8.729 2.600 25.975 1.00 77.62 90 LYS A CA 1
ATOM 732 C C . LYS A 1 90 ? -8.518 3.577 27.134 1.00 77.62 90 LYS A C 1
ATOM 734 O O . LYS A 1 90 ? -8.945 3.294 28.254 1.00 77.62 90 LYS A O 1
ATOM 739 N N . ASP A 1 91 ? -7.948 4.749 26.865 1.00 72.38 91 ASP A N 1
ATOM 740 C CA . ASP A 1 91 ? -7.724 5.783 27.881 1.00 72.38 91 ASP A CA 1
ATOM 741 C C . ASP A 1 91 ? -9.037 6.304 28.480 1.00 72.38 91 ASP A C 1
ATOM 743 O O . ASP A 1 91 ? -9.144 6.491 29.693 1.00 72.38 91 ASP A O 1
ATOM 747 N N . GLY A 1 92 ? -10.063 6.502 27.647 1.00 71.69 92 GLY A N 1
ATOM 748 C CA . GLY A 1 92 ? -11.407 6.877 28.083 1.00 71.69 92 GLY A CA 1
ATOM 749 C C . GLY A 1 92 ? -12.013 5.835 29.022 1.00 71.69 92 GLY A C 1
ATOM 750 O O . GLY A 1 92 ? -12.429 6.183 30.127 1.00 71.69 92 GLY A O 1
ATOM 751 N N . ARG A 1 93 ? -11.997 4.549 28.640 1.00 67.25 93 ARG A N 1
ATOM 752 C CA . ARG A 1 93 ? -12.471 3.443 29.493 1.00 67.25 93 ARG A CA 1
ATOM 753 C C . ARG A 1 93 ? -11.739 3.400 30.837 1.00 67.25 93 ARG A C 1
ATOM 755 O O . ARG A 1 93 ? -12.397 3.280 31.868 1.00 67.25 93 ARG A O 1
ATOM 762 N N . HIS A 1 94 ? -10.416 3.579 30.856 1.00 61.59 94 HIS A N 1
ATOM 763 C CA . HIS A 1 94 ? -9.649 3.640 32.105 1.00 61.59 94 HIS A CA 1
ATOM 764 C C . HIS A 1 94 ? -10.024 4.841 32.987 1.00 61.59 94 HIS A C 1
ATOM 766 O O . HIS A 1 94 ? -10.086 4.701 34.211 1.00 61.59 94 HIS A O 1
ATOM 772 N N . LYS A 1 95 ? -10.303 6.010 32.393 1.00 60.72 95 LYS A N 1
ATOM 773 C CA . LYS A 1 95 ? -10.768 7.195 33.132 1.00 60.72 95 LYS A CA 1
ATOM 774 C C . LYS A 1 95 ? -12.147 6.968 33.747 1.00 60.72 95 LYS A C 1
ATOM 776 O O . LYS A 1 95 ? -12.287 7.167 34.948 1.00 60.72 95 LYS A O 1
ATOM 781 N N . TYR A 1 96 ? -13.122 6.470 32.981 1.00 58.31 96 TYR A N 1
ATOM 782 C CA . TYR A 1 96 ? -14.451 6.146 33.512 1.00 58.31 96 TYR A CA 1
ATOM 783 C C . TYR A 1 96 ? -14.379 5.097 34.624 1.00 58.31 96 TYR A C 1
ATOM 785 O O . TYR A 1 96 ? -14.986 5.279 35.674 1.00 58.31 96 TYR A O 1
ATOM 793 N N . GLN A 1 97 ? -13.583 4.039 34.455 1.00 57.84 97 GLN A N 1
ATOM 794 C CA . GLN A 1 97 ? -13.433 3.013 35.484 1.00 57.84 97 GLN A CA 1
ATOM 795 C C . GLN A 1 97 ? -12.822 3.577 36.778 1.00 57.84 97 GLN A C 1
ATOM 797 O O . GLN A 1 97 ? -13.284 3.221 37.855 1.00 57.84 97 GLN A O 1
ATOM 802 N N . ARG A 1 98 ? -11.861 4.514 36.707 1.00 56.78 98 ARG A N 1
ATOM 803 C CA . ARG A 1 98 ? -11.353 5.228 37.898 1.00 56.78 98 ARG A CA 1
ATOM 804 C C . ARG A 1 98 ? -12.390 6.161 38.527 1.00 56.78 98 ARG A C 1
ATOM 806 O O . ARG A 1 98 ? -12.482 6.203 39.748 1.00 56.78 98 ARG A O 1
ATOM 813 N N . THR A 1 99 ? -13.158 6.894 37.721 1.00 56.66 99 THR A N 1
ATOM 814 C CA . THR A 1 99 ? -14.168 7.848 38.209 1.00 56.66 99 THR A CA 1
ATOM 815 C C . THR A 1 99 ? -15.375 7.152 38.849 1.00 56.66 99 THR A C 1
ATOM 817 O O . THR A 1 99 ? -15.920 7.657 39.827 1.00 56.66 99 THR A O 1
ATOM 820 N N . TYR A 1 100 ? -15.771 5.976 38.352 1.00 53.41 100 TYR A N 1
ATOM 821 C CA . TYR A 1 100 ? -16.861 5.185 38.936 1.00 53.41 100 TYR A CA 1
ATOM 822 C C . TYR A 1 100 ? -16.396 4.207 40.028 1.00 53.41 100 TYR A C 1
ATOM 824 O O . TYR A 1 100 ? -17.187 3.835 40.892 1.00 53.41 100 TYR A O 1
ATOM 832 N N . ALA A 1 101 ? -15.111 3.830 40.065 1.00 52.03 101 ALA A N 1
ATOM 833 C CA . ALA A 1 101 ? -14.553 3.054 41.177 1.00 52.03 101 ALA A CA 1
ATOM 834 C C . ALA A 1 101 ? -14.546 3.844 42.497 1.00 52.03 101 ALA A C 1
ATOM 836 O O . ALA A 1 101 ? -14.715 3.250 43.559 1.00 52.03 101 ALA A O 1
ATOM 837 N N . SER A 1 102 ? -14.420 5.177 42.459 1.00 51.38 102 SER A N 1
ATOM 838 C CA . SER A 1 102 ? -14.516 6.005 43.670 1.00 51.38 102 SER A CA 1
ATOM 839 C C . SER A 1 102 ? -15.951 6.199 44.176 1.00 51.38 102 SER A C 1
ATOM 841 O O . SER A 1 102 ? -16.130 6.675 45.291 1.00 51.38 102 SER A O 1
ATOM 843 N N . THR A 1 103 ? -16.976 5.844 43.391 1.00 53.19 103 THR A N 1
ATOM 844 C CA . THR A 1 103 ? -18.397 5.983 43.771 1.00 53.19 103 THR A CA 1
ATOM 845 C C . THR A 1 103 ? -19.037 4.681 44.262 1.00 53.19 103 THR A C 1
ATOM 847 O O . THR A 1 103 ? -20.150 4.719 44.777 1.00 53.19 103 THR A O 1
ATOM 850 N N . GLN A 1 104 ? -18.342 3.538 44.187 1.00 51.66 104 GLN A N 1
ATOM 851 C CA . GLN A 1 104 ? -18.798 2.285 44.812 1.00 51.66 104 GLN A CA 1
ATOM 852 C C . GLN A 1 104 ? -18.508 2.208 46.322 1.00 51.66 104 GLN A C 1
ATOM 854 O O . GLN A 1 104 ? -19.032 1.328 47.002 1.00 51.66 104 GLN A O 1
ATOM 859 N N . ALA A 1 105 ? -17.750 3.159 46.877 1.00 51.50 105 ALA A N 1
ATOM 860 C CA . ALA A 1 105 ? -17.631 3.353 48.319 1.00 51.50 105 ALA A CA 1
ATOM 861 C C . ALA A 1 105 ? -18.791 4.226 48.841 1.00 51.50 105 ALA A C 1
ATOM 863 O O . ALA A 1 105 ? -18.615 5.399 49.147 1.00 51.50 105 ALA A O 1
ATOM 864 N N . GLY A 1 106 ? -19.993 3.643 48.886 1.00 53.62 106 GLY A N 1
ATOM 865 C CA . GLY A 1 106 ? -21.082 3.994 49.810 1.00 53.62 106 GLY A CA 1
ATOM 866 C C . GLY A 1 106 ? -21.362 5.474 50.101 1.00 53.62 106 GLY A C 1
ATOM 867 O O . GLY A 1 106 ? -21.362 5.857 51.267 1.00 53.62 106 GLY A O 1
ATOM 868 N N . VAL A 1 107 ? -21.683 6.291 49.094 1.00 55.91 107 VAL A N 1
ATOM 869 C CA . VAL A 1 107 ? -22.307 7.604 49.340 1.00 55.91 107 VAL A CA 1
ATOM 870 C C . VAL A 1 107 ? -23.778 7.542 48.941 1.00 55.91 107 VAL A C 1
ATOM 872 O O . VAL A 1 107 ? -24.135 7.698 47.775 1.00 55.91 107 VAL A O 1
ATOM 875 N N . PHE A 1 108 ? -24.638 7.299 49.931 1.00 54.59 108 PHE A N 1
ATOM 876 C CA . PHE A 1 108 ? -26.068 7.560 49.819 1.00 54.59 108 PHE A CA 1
ATOM 877 C C . PHE A 1 108 ? -26.271 9.076 49.889 1.00 54.59 108 PHE A C 1
ATOM 879 O O . PHE A 1 108 ? -26.022 9.694 50.921 1.00 54.59 108 PHE A O 1
ATOM 886 N N . LEU A 1 109 ? -26.698 9.683 48.782 1.00 58.19 109 LEU A N 1
ATOM 887 C CA . LEU A 1 109 ? -27.239 11.038 48.802 1.00 58.19 109 LEU A CA 1
ATOM 888 C C . LEU A 1 109 ? -28.614 10.967 49.468 1.00 58.19 109 LEU A C 1
ATOM 890 O O . LEU A 1 109 ? -29.606 10.643 48.813 1.00 58.19 109 LEU A O 1
ATOM 894 N N . ASP A 1 110 ? -28.648 11.225 50.774 1.00 50.62 110 ASP A N 1
ATOM 895 C CA . ASP A 1 110 ? -29.893 11.487 51.483 1.00 50.62 110 ASP A CA 1
ATOM 896 C C . ASP A 1 110 ? -30.500 12.772 50.911 1.00 50.62 110 ASP A C 1
ATOM 898 O O . ASP A 1 110 ? -29.935 13.864 51.014 1.00 50.62 110 ASP A O 1
ATOM 902 N N . LYS A 1 111 ? -31.624 12.620 50.212 1.00 56.69 111 LYS A N 1
ATOM 903 C CA . LYS A 1 111 ? -32.448 13.745 49.789 1.00 56.69 111 LYS A CA 1
ATOM 904 C C . LYS A 1 111 ? -33.323 14.106 50.977 1.00 56.69 111 LYS A C 1
ATOM 906 O O . LYS A 1 111 ? -34.444 13.612 51.081 1.00 56.69 111 LYS A O 1
ATOM 911 N N . THR A 1 112 ? -32.851 14.998 51.837 1.00 55.47 112 THR A N 1
ATOM 912 C CA . THR A 1 112 ? -33.765 15.689 52.738 1.00 55.47 112 THR A CA 1
ATOM 913 C C . THR A 1 112 ? -34.533 16.735 51.938 1.00 55.47 112 THR A C 1
ATOM 915 O O . THR A 1 112 ? -33.991 17.720 51.438 1.00 55.47 112 THR A O 1
ATOM 918 N N . SER A 1 113 ? -35.827 16.476 51.768 1.00 48.91 113 SER A N 1
ATOM 919 C CA . SER A 1 113 ? -36.809 17.495 51.425 1.00 48.91 113 SER A CA 1
ATOM 920 C C . SER A 1 113 ? -36.784 18.608 52.470 1.00 48.91 113 SER A C 1
ATOM 922 O O . SER A 1 113 ? -36.995 18.323 53.645 1.00 48.91 113 SER A O 1
ATOM 924 N N . THR A 1 114 ? -36.589 19.854 52.036 1.00 40.97 114 THR A N 1
ATOM 925 C CA . THR A 1 114 ? -37.352 21.026 52.510 1.00 40.97 114 THR A CA 1
ATOM 926 C C . THR A 1 114 ? -37.238 22.160 51.508 1.00 40.97 114 THR A C 1
ATOM 928 O O . THR A 1 114 ? -36.121 22.359 50.982 1.00 40.97 114 THR A O 1
#

pLDDT: mean 80.04, std 15.75, range [36.22, 95.25]

Secondary structure (DSSP, 8-state):
---PPPHHHHHHHHHHHHHHH---SSHHHHHHHHHHHHHHHHHHHHHHHT--HHHHHTTTTHHHHHHHHHHHHHHHHHHHHHHHHHHHHHHHHHHHHHHHHTTTTT--------

Radius of gyration: 25.93 Å; chains: 1; bounding box: 56×32×86 Å

Foldseek 3Di:
DPPPDDPLNVLLVVLLVLLVVAADPDPVVRVVSVVVNVVSVVVNVVVVVPDDPVCVVVCVCVVSVVSSCVSVVVNVVVVVVVVVVVVVVVVVVVVVCVVVVVVVPDDDPPPDDD